Protein AF-Q86ZL9-F1 (afdb_monomer)

Radius of gyration: 18.31 Å; Cα contacts (8 Å, |Δi|>4): 103; chains: 1; bounding box: 43×28×61 Å

Secondary structure (DSSP, 8-state):
-------------------S--B-TTT--BTTS--TT-SSSSGGG-EES-S-TT---EEHHHHHHHHHSGGGTT--TTT--S--PPPTTGGG--

Solvent-accessible surface area (backbone atoms only — not comparable to full-atom values): 6317 Å² total; per-residue (Å²): 139,88,87,79,88,88,78,84,90,86,85,87,80,90,77,82,96,66,66,94,73,54,44,18,82,82,81,69,41,46,72,95,50,50,52,96,91,37,93,58,78,46,93,73,37,35,80,32,68,46,49,37,89,74,77,68,56,34,42,39,46,60,53,53,59,46,51,71,36,82,88,37,73,55,31,43,92,86,76,62,49,64,64,58,44,70,38,82,82,65,63,79,82,110

Organism: Podospora anserina (NCBI:txid2587412)

pLDDT: mean 72.89, std 14.33, range [37.25, 94.44]

InterPro domains:
  IPR001841 Zinc finger, RING-type [PS50089] (35-80)
  IPR013083 Zinc finger, RING/FYVE/PHD-type [G3DSA:3.30.40.10] (1-85)
  IPR024991 Anaphase-promoting complex subunit 11, RING-H2 finger [PF12861] (21-82)
  IPR051031 RING-box E3 Ubiquitin Ligase [PTHR11210] (2-82)

Sequence (94 aa):
MKVKIKRWNAVATWRWDLPEDDLCGICQNPFDNTCPACKYPGDDCILCEFHTACGYQRNGHCILEWMKQDSAKGQCPMCRQSKLVGCPFLQQFV

Mean predicted aligned error: 9.82 Å

Foldseek 3Di:
DDDDDPDDDDDDDDDDPDPPCQAAPQQRDGLVDARPVDDDDDPQWDWCCQFFPPRHTHTPNRLVVLCPDPVLVCADPPPRDNGGPDDPVVVVPD

Structure (mmCIF, N/CA/C/O backbone):
data_AF-Q86ZL9-F1
#
_entry.id   AF-Q86ZL9-F1
#
loop_
_atom_site.group_PDB
_atom_site.id
_atom_site.type_symbol
_atom_site.label_atom_id
_atom_site.label_alt_id
_atom_site.label_comp_id
_atom_site.label_asym_id
_atom_site.label_entity_id
_atom_site.label_seq_id
_atom_site.pdbx_PDB_ins_code
_atom_site.Cartn_x
_atom_site.Cartn_y
_atom_site.Cartn_z
_atom_site.occupancy
_atom_site.B_iso_or_equiv
_atom_site.auth_seq_id
_atom_site.auth_comp_id
_atom_site.auth_asym_id
_atom_site.auth_atom_id
_atom_site.pdbx_PDB_model_num
ATOM 1 N N . MET A 1 1 ? 19.431 7.235 -41.393 1.00 52.19 1 MET A N 1
ATOM 2 C CA . MET A 1 1 ? 20.331 6.324 -40.648 1.00 52.19 1 MET A CA 1
ATOM 3 C C . MET A 1 1 ? 19.467 5.401 -39.785 1.00 52.19 1 MET A C 1
ATOM 5 O O . MET A 1 1 ? 18.589 5.918 -39.111 1.00 52.19 1 MET A O 1
ATOM 9 N N . LYS A 1 2 ? 19.621 4.068 -39.863 1.00 70.56 2 LYS A N 1
ATOM 10 C CA . LYS A 1 2 ? 18.807 3.086 -39.109 1.00 70.56 2 LYS A CA 1
ATOM 11 C C . LYS A 1 2 ? 19.672 2.408 -38.045 1.00 70.56 2 LYS A C 1
ATOM 13 O O . LYS A 1 2 ? 20.593 1.675 -38.391 1.00 70.56 2 LYS A O 1
ATOM 18 N N . VAL A 1 3 ? 19.365 2.640 -36.773 1.00 87.62 3 VAL A N 1
ATOM 19 C CA . VAL A 1 3 ? 20.032 1.992 -35.634 1.00 87.62 3 VAL A CA 1
ATOM 20 C C . VAL A 1 3 ? 19.271 0.712 -35.275 1.00 87.62 3 VAL A C 1
ATOM 22 O O . VAL A 1 3 ? 18.044 0.723 -35.215 1.00 87.62 3 VAL A O 1
ATOM 25 N N . LYS A 1 4 ? 19.990 -0.399 -35.068 1.00 90.69 4 LYS A N 1
ATOM 26 C CA . LYS A 1 4 ? 19.426 -1.690 -34.637 1.00 90.69 4 LYS A CA 1
ATOM 27 C C . LYS A 1 4 ? 19.921 -2.019 -33.231 1.00 90.69 4 LYS A C 1
ATOM 29 O O . LYS A 1 4 ? 21.128 -2.147 -33.024 1.00 90.69 4 LYS A O 1
ATOM 34 N N . ILE A 1 5 ? 18.998 -2.180 -32.286 1.00 90.94 5 ILE A N 1
ATOM 35 C CA . ILE A 1 5 ? 19.310 -2.629 -30.924 1.00 90.94 5 ILE A CA 1
ATOM 36 C C . ILE A 1 5 ? 19.616 -4.131 -30.979 1.00 90.94 5 ILE A C 1
ATOM 38 O O . ILE A 1 5 ? 18.817 -4.905 -31.498 1.00 90.94 5 ILE A O 1
ATOM 42 N N . LYS A 1 6 ? 20.794 -4.541 -30.491 1.00 94.25 6 LYS A N 1
ATOM 43 C CA . LYS A 1 6 ? 21.237 -5.949 -30.527 1.00 94.25 6 LYS A CA 1
ATOM 44 C C . LYS A 1 6 ? 20.742 -6.754 -29.327 1.00 94.25 6 LYS A C 1
ATOM 46 O O . LYS A 1 6 ? 20.447 -7.933 -29.477 1.00 94.25 6 LYS A O 1
ATOM 51 N N . ARG A 1 7 ? 20.714 -6.136 -28.143 1.00 91.69 7 ARG A N 1
ATOM 52 C CA . ARG A 1 7 ? 20.274 -6.730 -26.872 1.00 91.69 7 ARG A CA 1
ATOM 53 C C . ARG A 1 7 ? 19.767 -5.624 -25.954 1.00 91.69 7 ARG A C 1
ATOM 55 O O . ARG A 1 7 ? 20.325 -4.529 -25.975 1.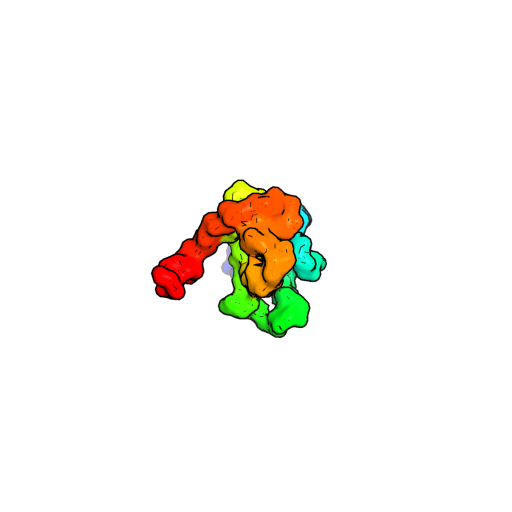00 91.69 7 ARG A O 1
ATOM 62 N N . TRP A 1 8 ? 18.756 -5.932 -25.150 1.00 94.06 8 TRP A N 1
ATOM 63 C CA . TRP A 1 8 ? 18.222 -5.044 -24.124 1.00 94.06 8 TRP A CA 1
ATOM 64 C C . TRP A 1 8 ? 17.982 -5.847 -22.847 1.00 94.06 8 TRP A C 1
ATOM 66 O O . TRP A 1 8 ? 17.293 -6.861 -22.882 1.00 94.06 8 TRP A O 1
ATOM 76 N N . ASN A 1 9 ? 18.565 -5.386 -21.742 1.00 93.56 9 ASN A N 1
ATOM 77 C CA . ASN A 1 9 ? 18.254 -5.864 -20.400 1.00 93.56 9 ASN A CA 1
ATOM 78 C C . ASN A 1 9 ? 17.483 -4.746 -19.693 1.00 93.56 9 ASN A C 1
ATOM 80 O O . ASN A 1 9 ? 18.054 -3.685 -19.437 1.00 93.56 9 ASN A O 1
ATOM 84 N N . ALA A 1 10 ? 16.194 -4.959 -19.440 1.00 93.62 10 ALA A N 1
ATOM 85 C CA . ALA A 1 10 ? 15.343 -4.004 -18.742 1.00 93.62 10 ALA A CA 1
ATOM 86 C C . ALA A 1 10 ? 15.218 -4.376 -17.260 1.00 93.62 10 ALA A C 1
ATOM 88 O O . ALA A 1 10 ? 15.233 -5.553 -16.904 1.00 93.62 10 ALA A O 1
ATOM 89 N N . VAL A 1 11 ? 15.066 -3.361 -16.414 1.00 94.44 11 VAL A N 1
ATOM 90 C CA . VAL A 1 11 ? 14.704 -3.498 -15.001 1.00 94.44 11 VAL A CA 1
ATOM 91 C C . VAL A 1 11 ? 13.393 -2.750 -14.810 1.00 94.44 11 VAL A C 1
ATOM 93 O O . VAL A 1 11 ? 13.221 -1.665 -15.365 1.00 94.44 11 VAL A O 1
ATOM 96 N N . ALA A 1 12 ? 12.476 -3.337 -14.051 1.00 91.06 12 ALA A N 1
ATOM 97 C CA . ALA A 1 12 ? 11.197 -2.732 -13.716 1.00 91.06 12 ALA A CA 1
ATOM 98 C C . ALA A 1 12 ? 10.995 -2.750 -12.201 1.00 91.06 12 ALA A C 1
ATOM 100 O O . ALA A 1 12 ? 11.419 -3.681 -11.515 1.00 91.06 12 ALA A O 1
ATOM 101 N N . THR A 1 13 ? 10.328 -1.717 -11.702 1.00 85.69 13 THR A N 1
ATOM 102 C CA . THR A 1 13 ? 9.786 -1.644 -10.345 1.00 85.69 13 THR A CA 1
ATOM 103 C C . THR A 1 13 ? 8.272 -1.631 -10.457 1.00 85.69 13 THR A C 1
ATOM 105 O O . THR A 1 13 ? 7.733 -0.942 -11.323 1.00 85.69 13 THR A O 1
ATOM 108 N N . TRP A 1 14 ? 7.590 -2.387 -9.608 1.00 81.06 14 TRP A N 1
ATOM 109 C CA . TRP A 1 14 ? 6.136 -2.349 -9.535 1.00 81.06 14 TRP A CA 1
ATOM 110 C C . TRP A 1 14 ? 5.695 -1.153 -8.681 1.00 81.06 14 TRP A C 1
ATOM 112 O O . TRP A 1 14 ? 6.450 -0.691 -7.825 1.00 81.06 14 TRP A O 1
ATOM 122 N N . ARG A 1 15 ? 4.496 -0.642 -8.952 1.00 76.62 15 ARG A N 1
ATOM 123 C CA . ARG A 1 15 ? 3.775 0.322 -8.117 1.00 76.62 15 ARG A CA 1
ATOM 124 C C . ARG A 1 15 ? 2.295 0.006 -8.177 1.00 76.62 15 ARG A C 1
ATOM 126 O O . ARG A 1 15 ? 1.841 -0.610 -9.144 1.00 76.62 15 ARG A O 1
ATOM 133 N N . TRP A 1 16 ? 1.576 0.411 -7.144 1.00 75.38 16 TRP A N 1
ATOM 134 C CA . TRP A 1 16 ? 0.127 0.322 -7.125 1.00 75.38 16 TRP A CA 1
ATOM 135 C C . TRP A 1 16 ? -0.494 1.368 -8.061 1.00 75.38 16 TRP A C 1
ATOM 137 O O . TRP A 1 16 ? 0.022 2.477 -8.183 1.00 75.38 16 TRP A O 1
ATOM 147 N N . ASP A 1 17 ? -1.575 0.996 -8.747 1.00 76.25 17 ASP A N 1
ATOM 148 C CA . ASP A 1 17 ? -2.328 1.891 -9.635 1.00 76.25 17 ASP A CA 1
ATOM 149 C C . ASP A 1 17 ? -3.369 2.663 -8.815 1.00 76.25 17 ASP A C 1
ATOM 151 O O . ASP A 1 17 ? -4.546 2.305 -8.764 1.00 76.25 17 ASP A O 1
ATOM 155 N N . LEU A 1 18 ? -2.902 3.668 -8.073 1.00 73.12 18 LEU A N 1
ATOM 156 C CA . LEU A 1 18 ? -3.708 4.447 -7.134 1.00 73.12 18 LEU A CA 1
ATOM 157 C C . LEU A 1 18 ? -3.781 5.920 -7.587 1.00 73.12 18 LEU A C 1
ATOM 159 O O . LEU A 1 18 ? -2.873 6.411 -8.263 1.00 73.12 18 LEU A O 1
ATOM 163 N N . PRO A 1 19 ? -4.871 6.643 -7.264 1.00 71.81 19 PRO A N 1
ATOM 164 C CA . PRO A 1 19 ? -4.937 8.094 -7.451 1.00 71.81 19 PRO A CA 1
ATOM 165 C C . PRO A 1 19 ? -3.859 8.806 -6.612 1.00 71.81 19 PRO A C 1
ATOM 167 O O . PRO A 1 19 ? -3.449 8.268 -5.594 1.00 71.81 19 PRO A O 1
ATOM 170 N N . GLU A 1 20 ? -3.454 10.026 -7.008 1.00 59.56 20 GLU A N 1
ATOM 171 C CA . GLU A 1 20 ? -2.270 10.782 -6.511 1.00 59.56 20 GLU A CA 1
ATOM 172 C C . GLU A 1 20 ? -2.014 10.797 -4.985 1.00 59.56 20 GLU A C 1
ATOM 174 O O . GLU A 1 20 ? -0.878 11.025 -4.564 1.00 59.56 20 GLU A O 1
ATOM 179 N N . ASP A 1 21 ? -3.023 10.540 -4.151 1.00 65.31 21 ASP A N 1
ATOM 180 C CA . ASP A 1 21 ? -2.885 10.408 -2.702 1.00 65.31 21 ASP A CA 1
ATOM 181 C C . ASP A 1 21 ? -2.606 8.948 -2.294 1.00 65.31 21 ASP A C 1
ATOM 183 O O . ASP A 1 21 ? -3.468 8.247 -1.757 1.00 65.31 21 ASP A O 1
ATOM 187 N N . ASP A 1 22 ? -1.357 8.511 -2.480 1.00 71.62 22 ASP A N 1
ATOM 188 C CA . ASP A 1 22 ? -0.849 7.167 -2.146 1.00 71.62 22 ASP A CA 1
ATOM 189 C C . ASP A 1 22 ? -0.780 6.874 -0.626 1.00 71.62 22 ASP A C 1
ATOM 191 O O . ASP A 1 22 ? 0.017 6.047 -0.177 1.00 71.62 22 ASP A O 1
ATOM 195 N N . LEU A 1 23 ? -1.571 7.556 0.207 1.00 83.25 23 LEU A N 1
ATOM 196 C CA . LEU A 1 23 ? -1.518 7.462 1.664 1.00 83.25 23 LEU A CA 1
ATOM 197 C C . LEU A 1 23 ? -2.730 6.729 2.237 1.00 83.25 23 LEU A C 1
ATOM 199 O O . LEU A 1 23 ? -3.891 7.036 1.966 1.00 83.25 23 LEU A O 1
ATOM 203 N N . CYS A 1 24 ? -2.466 5.811 3.165 1.00 81.94 24 CYS A N 1
ATOM 204 C CA . CYS A 1 24 ? -3.526 5.185 3.940 1.00 81.94 24 CYS A CA 1
ATOM 205 C C . CYS A 1 24 ? -4.199 6.217 4.860 1.00 81.94 24 CYS A C 1
ATOM 207 O O . CYS A 1 24 ? -3.579 6.711 5.799 1.00 81.94 24 CYS A O 1
ATOM 209 N N . GLY A 1 25 ? -5.503 6.457 4.692 1.00 78.69 25 GLY A N 1
ATOM 210 C CA . GLY A 1 25 ? -6.252 7.427 5.509 1.00 78.69 25 GLY A CA 1
ATOM 211 C C . GLY A 1 25 ? -6.300 7.148 7.025 1.00 78.69 25 GLY A C 1
ATOM 212 O O . GLY A 1 25 ? -6.751 8.003 7.779 1.00 78.69 25 GLY A O 1
ATOM 213 N N . ILE A 1 26 ? -5.841 5.977 7.489 1.00 83.88 26 ILE A N 1
ATOM 214 C CA . ILE A 1 26 ? -5.770 5.618 8.918 1.00 83.88 26 ILE A CA 1
ATOM 215 C C . ILE A 1 26 ? -4.347 5.794 9.458 1.00 83.88 26 ILE A C 1
ATOM 217 O O . ILE A 1 26 ? -4.140 6.534 10.413 1.00 83.88 26 ILE A O 1
ATOM 221 N N . CYS A 1 27 ? -3.363 5.109 8.865 1.00 85.69 27 CYS A N 1
ATOM 222 C CA . CYS A 1 27 ? -1.986 5.117 9.367 1.00 85.69 27 CYS A CA 1
ATOM 223 C C . CYS A 1 27 ? -1.091 6.184 8.724 1.00 85.69 27 CYS A C 1
ATOM 225 O O . CYS A 1 27 ? 0.066 6.290 9.113 1.00 85.69 27 CYS A O 1
ATOM 227 N N . GLN A 1 28 ? -1.603 6.937 7.744 1.00 86.44 28 GLN A N 1
ATOM 228 C CA . GLN A 1 28 ? -0.913 8.031 7.046 1.00 86.44 28 GLN A CA 1
ATOM 229 C C . GLN A 1 28 ? 0.425 7.618 6.412 1.00 86.44 28 GLN A C 1
ATOM 231 O O . GLN A 1 28 ? 1.307 8.443 6.197 1.00 86.44 28 GLN A O 1
ATOM 236 N N . ASN A 1 29 ? 0.580 6.326 6.119 1.00 87.06 29 ASN A N 1
ATOM 237 C CA . ASN A 1 29 ? 1.784 5.770 5.516 1.00 87.06 29 ASN A CA 1
ATOM 238 C C . ASN A 1 29 ? 1.529 5.466 4.032 1.00 87.06 29 ASN A C 1
ATOM 240 O O . ASN A 1 29 ? 0.391 5.095 3.710 1.00 87.06 29 ASN A O 1
ATOM 244 N N . PRO A 1 30 ? 2.548 5.577 3.157 1.00 85.06 30 PRO A N 1
ATOM 245 C CA . PRO A 1 30 ? 2.418 5.213 1.755 1.00 85.06 30 PRO A CA 1
ATOM 246 C C . PRO A 1 30 ? 2.003 3.756 1.571 1.00 85.06 30 PRO A C 1
ATOM 248 O O . PRO A 1 30 ? 2.441 2.902 2.339 1.00 85.06 30 PRO A O 1
ATOM 251 N N . PHE A 1 31 ? 1.217 3.459 0.541 1.00 78.88 31 PHE A N 1
ATOM 252 C CA . PHE A 1 31 ? 0.785 2.093 0.213 1.00 78.88 31 PHE A CA 1
ATOM 253 C C . PHE A 1 31 ? 1.915 1.166 -0.258 1.00 78.88 31 PHE A C 1
ATOM 255 O O . PHE A 1 31 ? 1.811 -0.054 -0.127 1.00 78.88 31 PHE A O 1
ATOM 262 N N . ASP A 1 32 ? 3.019 1.734 -0.745 1.00 79.25 32 ASP A N 1
ATOM 263 C CA . ASP A 1 32 ? 4.260 0.996 -1.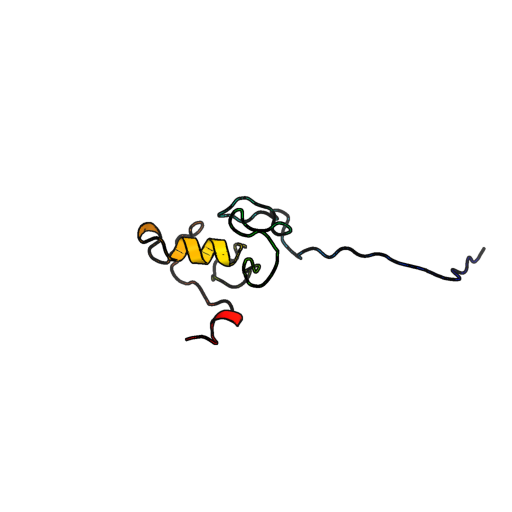017 1.00 79.25 32 ASP A CA 1
ATOM 264 C C . ASP A 1 32 ? 4.955 0.529 0.278 1.00 79.25 32 ASP A C 1
ATOM 266 O O . ASP A 1 32 ? 5.767 -0.400 0.262 1.00 79.25 32 ASP A O 1
ATOM 270 N N . ASN A 1 33 ? 4.628 1.158 1.412 1.00 80.81 33 ASN A N 1
ATOM 271 C CA . ASN A 1 33 ? 5.154 0.821 2.723 1.00 80.81 33 ASN A CA 1
ATOM 272 C C . ASN A 1 33 ? 4.117 0.059 3.559 1.00 80.81 33 ASN A C 1
ATOM 274 O O . ASN A 1 33 ? 2.902 0.210 3.444 1.00 80.81 33 ASN A O 1
ATOM 278 N N . THR A 1 34 ? 4.614 -0.737 4.495 1.00 82.94 34 THR A N 1
ATOM 279 C CA . THR A 1 34 ? 3.769 -1.487 5.421 1.00 82.94 34 THR A CA 1
ATOM 280 C C . THR A 1 34 ? 3.212 -0.598 6.530 1.00 82.94 34 THR A C 1
ATOM 282 O O . THR A 1 34 ? 3.754 0.457 6.848 1.00 82.94 34 THR A O 1
ATOM 285 N N . CYS A 1 35 ? 2.114 -1.016 7.159 1.00 83.88 35 CYS A N 1
ATOM 286 C CA . CYS A 1 35 ? 1.603 -0.358 8.360 1.00 83.88 35 CYS A CA 1
ATOM 287 C C . CYS A 1 35 ? 2.681 -0.307 9.476 1.00 83.88 35 CYS A C 1
ATOM 289 O O . CYS A 1 35 ? 3.534 -1.188 9.514 1.00 83.88 35 CYS A O 1
ATOM 291 N N . PRO A 1 36 ? 2.646 0.633 10.441 1.00 83.75 36 PRO A N 1
ATOM 292 C CA . PRO A 1 36 ? 3.654 0.704 11.512 1.00 83.75 36 PRO A CA 1
ATOM 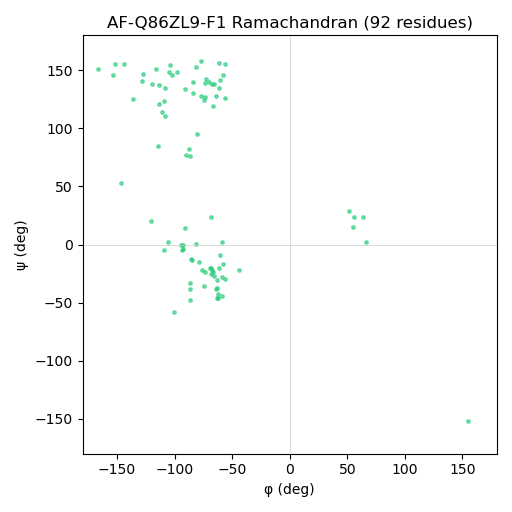293 C C . PRO A 1 36 ? 3.701 -0.541 12.419 1.00 83.75 36 PRO A C 1
ATOM 295 O O . PRO A 1 36 ? 4.712 -0.790 13.068 1.00 83.75 36 PRO A O 1
ATOM 298 N N . ALA A 1 37 ? 2.628 -1.337 12.454 1.00 83.94 37 ALA A N 1
ATOM 299 C CA . ALA A 1 37 ? 2.589 -2.623 13.155 1.00 83.94 37 ALA A CA 1
ATOM 300 C C . ALA A 1 37 ? 3.122 -3.800 12.308 1.00 83.94 37 ALA A C 1
ATOM 302 O O . ALA A 1 37 ? 3.360 -4.885 12.829 1.00 83.94 37 ALA A O 1
ATOM 303 N N . CYS A 1 38 ? 3.309 -3.596 11.006 1.00 82.50 38 CYS A N 1
ATOM 304 C CA . CYS A 1 38 ? 3.627 -4.611 10.015 1.00 82.50 38 CY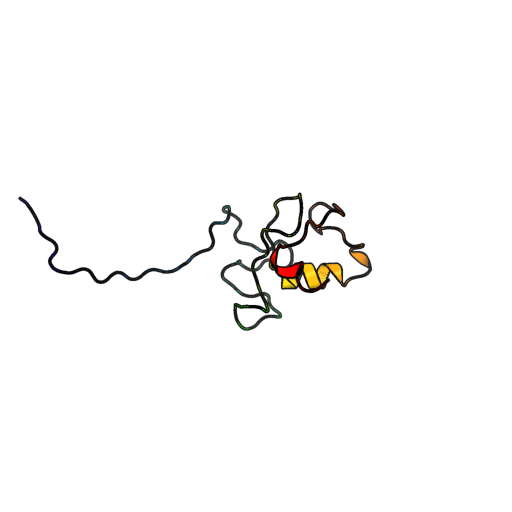S A CA 1
ATOM 305 C C . CYS A 1 38 ? 5.078 -4.432 9.554 1.00 82.50 38 CYS A C 1
ATOM 307 O O . CYS A 1 38 ? 5.440 -3.371 9.047 1.00 82.50 38 CYS A O 1
ATOM 309 N N . LYS A 1 39 ? 5.919 -5.463 9.671 1.00 76.69 39 LYS A N 1
ATOM 310 C CA . LYS A 1 39 ? 7.330 -5.360 9.255 1.00 76.69 39 LYS A CA 1
ATOM 311 C C . LYS A 1 39 ? 7.561 -5.664 7.771 1.00 76.69 39 LYS A C 1
ATOM 313 O O . LYS A 1 39 ? 8.471 -5.092 7.179 1.00 76.69 39 LYS A O 1
ATOM 318 N N . TYR A 1 40 ? 6.771 -6.565 7.188 1.00 72.62 40 TYR A N 1
ATOM 319 C CA . TYR A 1 40 ? 6.948 -7.035 5.813 1.00 72.62 40 TYR A CA 1
ATOM 320 C C . TYR A 1 40 ? 5.637 -6.928 5.022 1.00 72.62 40 TYR A C 1
ATOM 322 O O . TYR A 1 40 ? 4.573 -7.169 5.596 1.00 72.62 40 TYR A O 1
ATOM 330 N N . PRO A 1 41 ? 5.689 -6.533 3.736 1.00 69.38 41 PRO A N 1
ATOM 331 C CA . PRO A 1 41 ? 4.514 -6.542 2.872 1.00 69.38 41 PRO A CA 1
ATOM 332 C C . PRO A 1 41 ? 4.113 -7.992 2.562 1.00 69.38 41 PRO A C 1
ATOM 334 O O . PRO A 1 41 ? 4.981 -8.842 2.362 1.00 69.38 41 PRO A O 1
ATOM 337 N N . GLY A 1 42 ? 2.809 -8.281 2.549 1.00 69.38 42 GLY A N 1
ATOM 338 C CA . GLY A 1 42 ? 2.267 -9.635 2.386 1.00 69.38 42 GLY A CA 1
ATOM 339 C C . GLY A 1 42 ? 0.870 -9.777 2.996 1.00 69.38 42 GLY A C 1
ATOM 340 O O . GLY A 1 42 ? 0.146 -8.784 3.106 1.00 69.38 42 GLY A O 1
ATOM 341 N N . ASP A 1 43 ? 0.522 -10.991 3.431 1.00 66.12 43 ASP A N 1
ATOM 342 C CA . ASP A 1 43 ? -0.790 -11.332 4.014 1.00 66.12 43 ASP A CA 1
ATOM 343 C C . ASP A 1 43 ? -1.157 -10.459 5.228 1.00 66.12 43 ASP A C 1
ATOM 345 O O . ASP A 1 43 ? -2.325 -10.138 5.445 1.00 66.12 43 ASP A O 1
ATOM 349 N N . ASP A 1 44 ? -0.156 -9.993 5.978 1.00 65.38 44 ASP A N 1
ATOM 350 C CA . ASP A 1 44 ? -0.352 -9.170 7.176 1.00 65.38 44 ASP A CA 1
ATOM 351 C C . ASP A 1 44 ? -0.656 -7.689 6.871 1.00 65.38 44 ASP A C 1
ATOM 353 O O . ASP A 1 44 ? -1.083 -6.949 7.756 1.00 65.38 44 ASP A O 1
ATOM 357 N N . CYS A 1 45 ? -0.419 -7.208 5.644 1.00 72.62 45 CYS A N 1
ATOM 358 C CA . CYS A 1 45 ? -0.617 -5.801 5.270 1.00 72.62 45 CYS A CA 1
ATOM 359 C C . CYS A 1 45 ? -1.079 -5.650 3.816 1.00 72.62 45 CYS A C 1
ATOM 361 O O . CYS A 1 45 ? -0.486 -4.919 3.024 1.00 72.62 45 CYS A O 1
ATOM 363 N N . ILE A 1 46 ? -2.149 -6.359 3.474 1.00 72.56 46 ILE A N 1
ATOM 364 C CA . ILE A 1 46 ? -2.734 -6.354 2.131 1.00 72.56 46 ILE A CA 1
ATOM 365 C C . ILE A 1 46 ? -3.340 -4.978 1.830 1.00 72.56 46 ILE A C 1
ATOM 367 O O . ILE A 1 46 ? -4.039 -4.418 2.681 1.00 72.56 46 ILE A O 1
ATOM 371 N N . LEU A 1 47 ? -3.150 -4.450 0.618 1.00 70.31 47 LEU A N 1
ATOM 372 C CA . LEU A 1 47 ? -3.983 -3.345 0.148 1.00 70.31 47 LEU A CA 1
ATOM 373 C C . LEU A 1 47 ? -5.430 -3.807 0.022 1.00 70.31 47 LEU A C 1
ATOM 375 O O . LEU A 1 47 ? -5.731 -4.819 -0.606 1.00 70.31 47 LEU A O 1
ATOM 379 N N . CYS A 1 48 ? -6.339 -3.056 0.633 1.00 62.00 48 CYS A N 1
ATOM 380 C CA . CYS A 1 48 ? -7.764 -3.316 0.549 1.00 62.00 48 CYS A CA 1
ATOM 381 C C . CYS A 1 48 ? -8.422 -2.158 -0.197 1.00 62.00 48 CYS A C 1
ATOM 383 O O . CYS A 1 48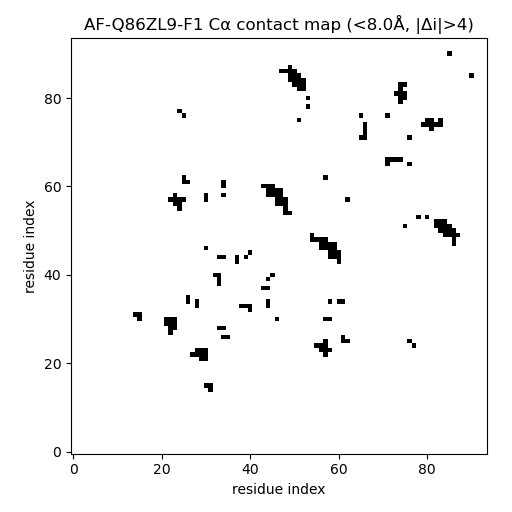 ? -8.951 -1.227 0.409 1.00 62.00 48 CYS A O 1
ATOM 385 N N . GLU A 1 49 ? -8.424 -2.234 -1.525 1.00 53.84 49 GLU A N 1
ATOM 386 C CA . GLU A 1 49 ? -9.275 -1.370 -2.354 1.00 53.84 49 GLU A CA 1
ATOM 387 C C . GLU A 1 49 ? -10.767 -1.691 -2.155 1.00 53.84 49 GLU A C 1
ATOM 389 O O . GLU A 1 49 ? -11.629 -0.837 -2.338 1.00 53.84 49 GLU A O 1
ATOM 394 N N . PHE A 1 50 ? -11.082 -2.915 -1.717 1.00 48.84 50 PHE A N 1
ATOM 395 C CA . PHE A 1 50 ? -12.425 -3.481 -1.836 1.00 48.84 50 PHE A CA 1
ATOM 396 C C . PHE A 1 50 ? -13.376 -3.298 -0.647 1.00 48.84 50 PHE A C 1
ATOM 398 O O . PHE A 1 50 ? -14.506 -3.760 -0.741 1.00 48.84 50 PHE A O 1
ATOM 405 N N . HIS A 1 51 ? -12.999 -2.654 0.463 1.00 51.75 51 HIS A N 1
ATOM 406 C CA . HIS A 1 51 ? -13.779 -2.818 1.703 1.00 51.75 51 HIS A CA 1
ATOM 407 C C . HIS A 1 51 ? -14.921 -1.822 1.981 1.00 51.75 51 HIS A C 1
ATOM 409 O O . HIS A 1 51 ? -15.409 -1.781 3.108 1.00 51.75 51 HIS A O 1
ATOM 415 N N . THR A 1 52 ? -15.382 -1.025 1.013 1.00 49.66 52 THR A N 1
ATOM 416 C CA . THR A 1 52 ? -16.565 -0.158 1.195 1.00 49.66 52 THR A CA 1
ATOM 417 C C . THR A 1 52 ? -17.105 0.402 -0.118 1.00 49.66 52 THR A C 1
ATOM 419 O O . THR A 1 52 ? -16.351 0.781 -1.007 1.00 49.66 52 THR A O 1
ATOM 422 N N . ALA A 1 53 ? -18.414 0.660 -0.156 1.00 55.94 53 ALA A N 1
ATOM 423 C CA . ALA A 1 53 ? -19.080 1.483 -1.175 1.00 55.94 53 ALA A CA 1
ATOM 424 C C . ALA A 1 53 ? -18.557 2.941 -1.284 1.00 55.94 53 ALA A C 1
ATOM 426 O O . ALA A 1 53 ? -19.101 3.731 -2.049 1.00 55.94 53 ALA A O 1
ATOM 427 N N . CYS A 1 54 ? -17.538 3.323 -0.503 1.00 64.00 54 CYS A N 1
ATOM 428 C CA . CYS A 1 54 ? -17.051 4.694 -0.379 1.00 64.00 54 CYS A CA 1
ATOM 429 C C . CYS A 1 54 ? -15.720 4.981 -1.090 1.00 64.00 54 CYS A C 1
ATOM 431 O O . CYS A 1 54 ? -15.242 6.102 -0.982 1.00 64.00 54 CYS A O 1
ATOM 433 N N . GLY A 1 55 ? -15.123 4.013 -1.799 1.00 67.31 55 GLY A N 1
ATOM 434 C CA . GLY A 1 55 ? -14.014 4.258 -2.741 1.00 67.31 55 GLY A CA 1
ATOM 435 C C . GLY A 1 55 ? -12.688 4.752 -2.141 1.00 67.31 55 GLY A C 1
ATOM 436 O O . GLY A 1 55 ? -11.748 5.015 -2.877 1.00 67.31 55 GLY A O 1
ATOM 437 N N . TYR A 1 56 ? -12.588 4.884 -0.818 1.00 75.31 56 TYR A N 1
ATOM 438 C CA . TYR A 1 56 ? -11.354 5.298 -0.150 1.00 75.31 56 TYR A CA 1
ATOM 439 C C . TYR A 1 56 ? -10.424 4.104 0.083 1.00 75.31 56 TYR A C 1
ATOM 441 O O . TYR A 1 56 ? -10.841 3.116 0.694 1.00 75.31 56 TYR A O 1
ATOM 449 N N . GLN A 1 57 ? -9.157 4.245 -0.289 1.00 75.44 57 GLN A N 1
ATOM 450 C CA . GLN A 1 57 ? -8.135 3.207 -0.162 1.00 75.44 57 GLN A CA 1
ATOM 451 C C . GLN A 1 57 ? -7.511 3.193 1.240 1.00 75.44 57 GLN A C 1
ATOM 453 O O . GLN A 1 57 ? -7.286 4.238 1.855 1.00 75.44 57 GLN A O 1
ATOM 458 N N . ARG A 1 58 ? -7.270 1.994 1.781 1.00 79.06 58 ARG A N 1
ATOM 459 C CA . ARG A 1 58 ? -6.658 1.751 3.099 1.00 79.06 58 ARG A CA 1
ATOM 460 C C . ARG A 1 58 ? -5.927 0.408 3.095 1.00 79.06 58 ARG A C 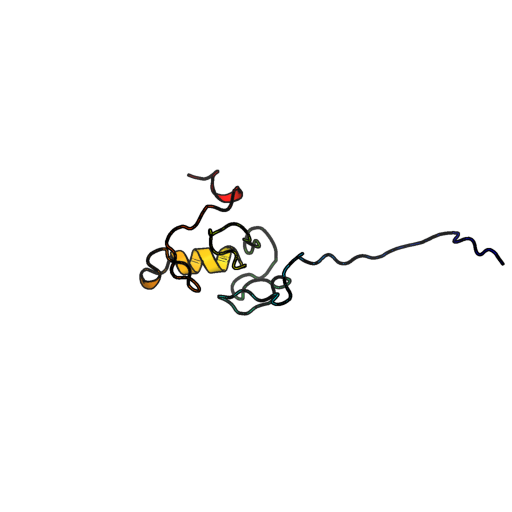1
ATOM 462 O O . ARG A 1 58 ? -6.319 -0.521 2.391 1.00 79.06 58 ARG A O 1
ATOM 469 N N . ASN A 1 59 ? -4.941 0.274 3.978 1.00 81.44 59 ASN A N 1
ATOM 470 C CA . ASN A 1 59 ? -4.372 -1.030 4.314 1.00 81.44 59 ASN A CA 1
ATOM 471 C C . ASN A 1 59 ? -5.422 -1.903 5.025 1.00 81.44 59 ASN A C 1
ATOM 473 O O . ASN A 1 59 ? -6.137 -1.428 5.913 1.00 81.44 59 ASN A O 1
ATOM 477 N N . GLY A 1 60 ? -5.480 -3.186 4.670 1.00 78.50 60 GLY A N 1
ATOM 478 C CA . GLY A 1 60 ? -6.405 -4.180 5.216 1.00 78.50 60 GLY A CA 1
ATOM 479 C C . GLY A 1 60 ? -6.263 -4.348 6.727 1.00 78.50 60 GLY A C 1
ATOM 480 O O . GLY A 1 60 ? -7.252 -4.302 7.453 1.00 78.50 60 GLY A O 1
ATOM 481 N N . HIS A 1 61 ? -5.031 -4.425 7.230 1.00 82.19 61 HIS A N 1
ATOM 482 C CA . HIS A 1 61 ? -4.786 -4.504 8.671 1.00 82.19 61 HIS A CA 1
ATOM 483 C C . HIS A 1 61 ? -5.294 -3.257 9.414 1.00 82.19 61 HIS A C 1
ATOM 485 O O . HIS A 1 61 ? -5.962 -3.373 10.438 1.00 82.19 61 HIS A O 1
ATOM 491 N N . CYS A 1 62 ? -5.077 -2.058 8.868 1.00 83.06 62 CYS A N 1
ATOM 492 C CA . CYS A 1 62 ? -5.522 -0.822 9.513 1.00 83.06 62 CYS A CA 1
ATOM 493 C C . CYS A 1 62 ? -7.049 -0.730 9.634 1.00 83.06 62 CYS A C 1
ATOM 495 O O . CYS A 1 62 ? -7.547 -0.238 10.645 1.00 83.06 62 CYS A O 1
ATOM 497 N N . ILE A 1 63 ? -7.799 -1.191 8.625 1.00 80.19 63 ILE A N 1
ATOM 498 C CA . ILE A 1 63 ? -9.263 -1.184 8.705 1.00 80.19 63 ILE A CA 1
ATOM 499 C 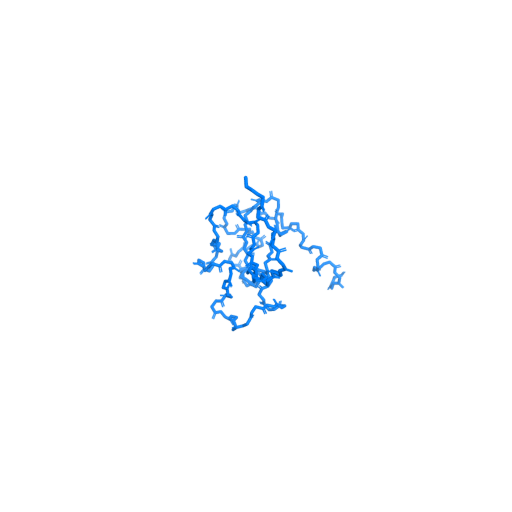C . ILE A 1 63 ? -9.785 -2.277 9.645 1.00 80.19 63 ILE A C 1
ATOM 501 O O . ILE A 1 63 ? -10.740 -2.025 10.374 1.00 80.19 63 ILE A O 1
ATOM 505 N N . LEU A 1 64 ? -9.145 -3.448 9.694 1.00 79.25 64 LEU A N 1
ATOM 506 C CA . LEU A 1 64 ? -9.513 -4.506 10.639 1.00 79.25 64 LEU A CA 1
ATOM 507 C C . LEU A 1 64 ? -9.311 -4.056 12.091 1.00 79.25 64 LEU A C 1
ATOM 509 O O . LEU A 1 64 ? -10.215 -4.221 12.905 1.00 79.25 64 LEU A O 1
ATOM 513 N N . GLU A 1 65 ? -8.177 -3.429 12.409 1.00 83.69 65 GLU A N 1
ATOM 514 C CA . GLU A 1 65 ? -7.931 -2.862 13.743 1.00 83.69 65 GLU A CA 1
ATOM 515 C C . GLU A 1 65 ? -8.910 -1.742 14.089 1.00 83.69 65 GLU A C 1
ATOM 517 O O . GLU A 1 65 ? -9.378 -1.657 15.221 1.00 83.69 65 GLU A O 1
ATOM 522 N N . TRP A 1 66 ? -9.286 -0.913 13.114 1.00 82.81 66 TRP A N 1
ATOM 523 C CA . TRP A 1 66 ? -10.321 0.096 13.319 1.00 82.81 66 TRP A CA 1
ATOM 524 C C . TRP A 1 66 ? -11.676 -0.534 13.661 1.00 82.81 66 TRP A C 1
ATOM 526 O O . TRP A 1 66 ? -12.326 -0.114 14.612 1.00 82.81 66 TRP A O 1
ATOM 536 N N . MET A 1 67 ? -12.098 -1.568 12.926 1.00 78.94 67 MET A N 1
ATOM 537 C CA . MET A 1 67 ? -13.377 -2.243 13.174 1.00 78.94 67 MET A CA 1
ATOM 538 C C . MET A 1 67 ? -13.431 -2.967 14.525 1.00 78.94 67 MET A C 1
ATOM 540 O O . MET A 1 67 ? -14.519 -3.112 15.074 1.00 78.94 67 MET A O 1
ATOM 544 N N . LYS A 1 68 ? -12.285 -3.402 15.066 1.00 81.88 68 LYS A N 1
ATOM 545 C CA . LYS A 1 68 ? -12.200 -4.004 16.406 1.00 81.88 68 LYS A CA 1
ATOM 546 C C . LYS A 1 68 ? -12.473 -3.003 17.534 1.00 81.88 68 LYS A C 1
ATOM 548 O O . LYS A 1 68 ? -12.770 -3.428 18.644 1.00 81.88 68 LYS A O 1
ATOM 553 N N . GLN A 1 69 ? -12.357 -1.697 17.288 1.00 82.88 69 GLN A N 1
ATOM 554 C CA . GLN A 1 69 ? -12.624 -0.682 18.307 1.00 82.88 69 GLN A CA 1
ATOM 555 C C . GLN A 1 69 ? -14.134 -0.490 18.503 1.00 82.88 69 GLN A C 1
ATOM 557 O O . GLN A 1 69 ? -14.855 -0.173 17.557 1.00 82.88 69 GLN A O 1
ATOM 562 N N . ASP A 1 70 ? -14.612 -0.571 19.749 1.00 76.38 70 ASP A N 1
ATOM 563 C CA . ASP A 1 70 ? -16.035 -0.375 20.086 1.00 76.38 70 ASP A CA 1
ATOM 564 C C . ASP A 1 70 ? -16.570 1.012 19.676 1.00 76.38 70 ASP A C 1
ATOM 566 O O . ASP A 1 70 ? -17.749 1.185 19.354 1.00 76.38 70 ASP A O 1
ATOM 570 N N . SER A 1 71 ? -15.695 2.021 19.637 1.00 80.06 71 SER A N 1
ATOM 571 C CA . SER A 1 71 ? -16.016 3.385 19.205 1.00 80.06 71 SER A CA 1
ATOM 572 C C . SER A 1 71 ? -16.322 3.495 17.708 1.00 80.06 71 SER A C 1
ATOM 574 O O . SER A 1 71 ? -17.054 4.402 17.305 1.00 80.06 71 SER A O 1
ATOM 576 N N . ALA A 1 72 ? -15.801 2.578 16.887 1.00 74.75 72 ALA A N 1
ATOM 577 C CA . ALA A 1 72 ? -15.947 2.617 15.439 1.00 74.75 72 ALA A CA 1
ATOM 578 C C . ALA A 1 72 ? -17.358 2.239 14.979 1.00 74.75 72 ALA A C 1
ATOM 580 O O . ALA A 1 72 ? -17.762 2.634 13.887 1.00 74.75 72 ALA A O 1
ATOM 581 N N . LYS A 1 73 ? -18.123 1.487 15.789 1.00 76.75 73 LYS A N 1
ATOM 582 C CA . LYS A 1 73 ? -19.492 1.029 15.472 1.00 76.75 73 LYS A CA 1
ATOM 583 C C . LYS A 1 73 ? -19.610 0.340 14.100 1.00 76.75 73 LYS A C 1
ATOM 585 O O . LYS A 1 73 ? -20.652 0.429 13.451 1.00 76.75 73 LYS A O 1
ATOM 590 N N . GLY A 1 74 ? -18.531 -0.288 13.623 1.00 72.12 74 GLY A N 1
ATOM 591 C CA . GLY A 1 74 ? -18.464 -0.877 12.279 1.00 72.12 74 GLY A CA 1
ATOM 592 C C . GLY A 1 74 ? -18.585 0.142 11.136 1.00 72.12 74 GLY A C 1
ATOM 593 O O . GLY A 1 74 ? -19.007 -0.210 10.038 1.00 72.12 74 GLY A O 1
ATOM 594 N N . GLN A 1 75 ? -18.265 1.414 11.381 1.00 77.25 75 GLN A N 1
ATOM 595 C CA . GLN A 1 75 ? -18.338 2.484 10.392 1.00 77.25 75 GLN A CA 1
ATOM 596 C C . GLN A 1 75 ? -16.954 2.836 9.845 1.00 77.25 75 GLN A C 1
ATOM 598 O O . GLN A 1 75 ? -15.949 2.830 10.559 1.00 77.25 75 GLN A O 1
ATOM 603 N N . CYS A 1 76 ? -16.909 3.212 8.568 1.00 76.44 76 CYS A N 1
ATOM 604 C CA . CYS A 1 76 ? -15.697 3.757 7.962 1.00 76.44 76 CYS A CA 1
ATOM 605 C C . CYS A 1 76 ? -15.265 5.062 8.674 1.00 76.44 76 CYS A C 1
ATOM 607 O O . CYS A 1 76 ? -16.110 5.942 8.857 1.00 76.44 76 CYS A O 1
ATOM 609 N N . PRO A 1 77 ? -13.972 5.253 9.002 1.00 78.19 77 PRO A N 1
ATOM 610 C CA . PRO A 1 77 ? -13.496 6.457 9.695 1.00 78.19 77 PRO A CA 1
ATOM 611 C C . PRO A 1 77 ? -13.699 7.744 8.882 1.00 78.19 77 PRO A C 1
ATOM 613 O O . PRO A 1 77 ? -13.922 8.806 9.457 1.00 78.19 77 PRO A O 1
ATOM 616 N N . MET A 1 78 ? -13.664 7.646 7.549 1.00 78.00 78 MET A N 1
ATOM 617 C CA . MET A 1 78 ? -13.752 8.806 6.654 1.00 78.00 78 MET A CA 1
ATOM 618 C C . MET A 1 78 ? -15.197 9.191 6.328 1.00 78.00 78 MET A C 1
ATOM 620 O O . MET A 1 78 ? -15.563 10.357 6.419 1.00 78.00 78 MET A O 1
ATOM 624 N N . CYS A 1 79 ? -16.041 8.221 5.962 1.00 76.50 79 CYS A N 1
ATOM 625 C CA . CYS A 1 79 ? -17.400 8.500 5.480 1.00 76.50 79 CYS A CA 1
ATOM 626 C C . CYS A 1 79 ? -18.519 8.095 6.447 1.00 76.50 79 CYS A C 1
ATOM 628 O O . CYS A 1 79 ? -19.687 8.333 6.148 1.00 76.50 79 CYS A O 1
ATOM 630 N N . ARG A 1 80 ? -18.192 7.449 7.575 1.00 77.62 80 ARG A N 1
ATOM 631 C CA . ARG A 1 80 ? -19.136 6.936 8.589 1.00 77.62 80 ARG A CA 1
ATOM 632 C C . ARG A 1 80 ? -20.227 5.999 8.055 1.00 77.62 80 ARG A C 1
ATOM 634 O O . ARG A 1 80 ? -21.206 5.717 8.742 1.00 77.62 80 ARG A O 1
ATOM 641 N N . GLN A 1 81 ? -20.066 5.489 6.838 1.00 71.88 81 GLN A N 1
ATOM 642 C CA . GLN A 1 81 ? -20.989 4.519 6.264 1.00 71.88 81 GLN A CA 1
ATOM 643 C C . GLN A 1 81 ? -20.783 3.155 6.929 1.00 71.88 81 GLN A C 1
ATOM 645 O O . GLN A 1 81 ? -19.648 2.740 7.165 1.00 71.88 81 GLN A O 1
ATOM 650 N N . SER A 1 82 ? -21.889 2.463 7.204 1.00 62.28 82 SER A N 1
ATOM 651 C CA . SER A 1 82 ? -21.914 1.123 7.806 1.00 62.28 82 SER A CA 1
ATOM 652 C C . SER A 1 82 ? -21.756 -0.013 6.789 1.00 62.28 82 SER A C 1
ATOM 654 O O . SER A 1 82 ? -21.525 -1.155 7.174 1.00 62.28 82 SER A O 1
ATOM 656 N N . LYS A 1 83 ? -21.892 0.267 5.483 1.00 55.41 83 LYS A N 1
ATOM 657 C CA . LYS A 1 83 ? -21.818 -0.750 4.423 1.00 55.41 83 LYS A CA 1
ATOM 658 C C . LYS A 1 83 ? -20.378 -0.971 3.962 1.00 55.41 83 LYS A C 1
ATOM 660 O O . LYS A 1 83 ? -19.930 -0.426 2.951 1.00 55.41 83 LYS A O 1
ATOM 665 N N . LEU A 1 84 ? -19.674 -1.793 4.724 1.00 56.91 84 LEU A N 1
ATOM 666 C CA . LEU A 1 84 ? -18.397 -2.384 4.348 1.00 56.91 84 LEU A CA 1
ATOM 667 C C . LEU A 1 84 ? -18.715 -3.586 3.442 1.00 56.91 84 LEU A C 1
ATOM 669 O O . LEU A 1 84 ? -19.089 -4.651 3.924 1.00 56.91 84 LEU A O 1
ATOM 673 N N . VAL A 1 85 ? -18.702 -3.395 2.121 1.00 50.84 85 VAL A N 1
ATOM 674 C CA . VAL A 1 85 ? -18.826 -4.524 1.183 1.00 50.84 85 VAL A CA 1
ATOM 675 C C . VAL A 1 85 ? -17.492 -5.259 1.225 1.00 50.84 85 VAL A C 1
ATOM 677 O O . VAL A 1 85 ? -16.454 -4.616 1.153 1.00 50.84 85 VAL A O 1
ATOM 680 N N . GLY A 1 86 ? -17.522 -6.568 1.458 1.00 46.50 86 GLY A N 1
ATOM 681 C CA . GLY A 1 86 ? -16.334 -7.360 1.759 1.00 46.50 86 GLY A CA 1
ATOM 682 C C . GLY A 1 86 ? -15.291 -7.351 0.643 1.00 46.50 86 GLY A C 1
ATOM 683 O O . GLY A 1 86 ? -15.630 -7.457 -0.535 1.00 46.50 86 GLY A O 1
ATOM 684 N N . CYS A 1 87 ? -14.014 -7.316 1.029 1.00 44.12 87 CYS A N 1
ATOM 685 C CA . CYS A 1 87 ? -12.945 -7.784 0.152 1.00 44.12 87 CYS A CA 1
ATOM 686 C C . CYS A 1 87 ? -13.246 -9.238 -0.255 1.00 44.12 87 CYS A C 1
ATOM 688 O O . CYS A 1 87 ? -13.448 -10.062 0.643 1.00 44.12 87 CYS A O 1
ATOM 690 N N . PRO A 1 88 ? -13.275 -9.588 -1.555 1.00 47.59 88 PRO A N 1
ATOM 691 C CA . PRO A 1 88 ? -13.632 -10.938 -2.001 1.00 47.59 88 PRO A CA 1
ATOM 692 C C . PRO A 1 88 ? -12.721 -12.037 -1.422 1.00 47.59 88 PRO A C 1
ATOM 694 O O . PRO A 1 88 ? -13.114 -13.198 -1.381 1.00 47.59 88 PRO A O 1
ATOM 697 N N . PHE A 1 89 ? -11.544 -11.683 -0.894 1.00 43.47 89 PHE A N 1
ATOM 698 C CA . PHE A 1 89 ? -10.632 -12.610 -0.216 1.00 43.47 89 PHE A CA 1
ATOM 699 C C . PHE A 1 89 ? -11.062 -12.997 1.217 1.00 43.47 89 PHE A C 1
ATOM 701 O O . PHE A 1 89 ? -10.683 -14.050 1.714 1.00 43.47 89 PHE A O 1
ATOM 708 N N . LEU A 1 90 ? -11.892 -12.187 1.884 1.00 43.66 90 LEU A N 1
ATOM 709 C CA . LEU A 1 90 ? -12.373 -12.447 3.252 1.00 43.66 90 LEU A CA 1
ATOM 710 C C . LEU A 1 90 ? -13.737 -13.159 3.302 1.00 43.66 90 LEU A C 1
ATOM 712 O O . LEU A 1 90 ? -14.212 -13.487 4.385 1.00 43.66 90 LEU A O 1
ATOM 716 N N . GLN A 1 91 ? -14.352 -13.455 2.152 1.00 44.59 91 GLN A N 1
ATOM 717 C CA . GLN A 1 91 ? -15.598 -14.234 2.069 1.00 44.59 91 GLN A CA 1
ATOM 718 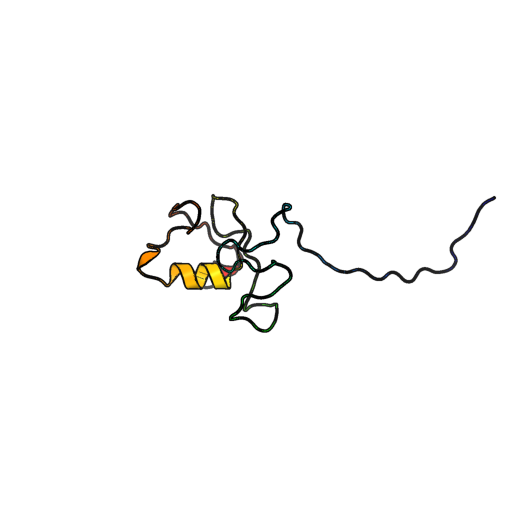C C . GLN A 1 91 ? -15.391 -15.760 2.148 1.00 44.59 91 GLN A C 1
ATOM 720 O O . GLN A 1 91 ? -16.366 -16.497 2.083 1.00 44.59 91 GLN A O 1
ATOM 725 N N . GLN A 1 92 ? -14.154 -16.254 2.286 1.00 43.44 92 GLN A N 1
ATOM 726 C CA . GLN A 1 92 ? -13.868 -17.696 2.414 1.00 43.44 92 GLN A CA 1
ATOM 727 C C . GLN A 1 92 ? -13.767 -18.200 3.864 1.00 43.44 92 GLN A C 1
ATOM 729 O O . GLN A 1 92 ? -13.629 -19.402 4.072 1.00 43.44 92 GLN A O 1
ATOM 734 N N . PHE A 1 93 ? -13.848 -17.314 4.861 1.00 37.25 93 PHE A N 1
ATOM 735 C CA . PHE A 1 93 ? -13.734 -17.672 6.284 1.00 37.25 93 PHE A CA 1
ATOM 736 C C . PHE A 1 93 ? -14.972 -17.300 7.119 1.00 37.25 93 PHE A C 1
ATOM 738 O O . PHE A 1 93 ? -14.882 -17.209 8.344 1.00 37.25 93 PHE A O 1
ATOM 745 N N . VAL A 1 94 ? -16.125 -17.110 6.466 1.00 37.94 94 VAL A N 1
ATOM 746 C CA . VAL A 1 94 ? -17.451 -17.023 7.103 1.00 37.94 94 VAL A CA 1
ATOM 747 C C . VAL A 1 94 ? -18.390 -18.012 6.432 1.00 37.94 94 VAL A C 1
ATOM 749 O O . VAL A 1 94 ? -18.395 -18.035 5.182 1.00 37.94 94 VAL A O 1
#

Nearest PDB structures (foldseek):
  8a61-assembly1_U  TM=7.182E-01  e=1.606E-09  Saccharomyces cerevisiae
  9gaw-assembly1_C  TM=8.023E-01  e=4.474E-08  Homo sapi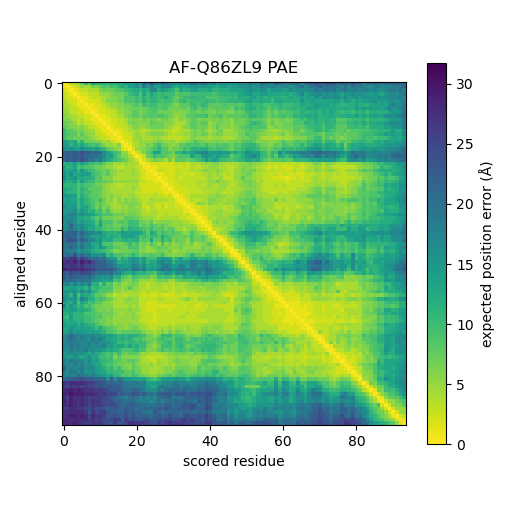ens
  5g05-assembly1_B  TM=8.035E-01  e=2.361E-07  Homo sapiens
  8tau-assembly1_C  TM=7.905E-01  e=8.678E-07  Homo sapiens
  5lcw-assembly1_B  TM=6.169E-01  e=1.159E-06  Homo sapiens